Protein AF-A0A9W7FUM0-F1 (afdb_monomer)

Secondary structure (DSSP, 8-state):
--HHHHHHHHHHHHHHHHHHHHHHHH-TTSHHHHHHHHHHHHHHHHTT-HHHHHHHHHHHHHHHHHHH-TTSHHHHHHHHHHHHHHHHTT-HHHHHHHHHHHHHHHHHHH-TTSHHHHHHHHHHHHHHHHT-

Radius of gyration: 15.18 Å; Cα contacts (8 Å, |Δi|>4): 162; chains: 1; bounding box: 37×24×41 Å

Mean predicted aligned error: 3.9 Å

Foldseek 3Di:
DCVLVVVLVVVLVVLVVVLVVCCVPPNLLDPVNLVSLQVNLVSCVVVVNLVSNLVSLVSSLVSCCVPPNCLDLVNLVSLQSNLVSCVSVVVLVSSLVSLVSSLVSCCVPPNCPDPSNVVSVVSNVVSVVVVD

InterPro domains:
  IPR011990 Tetratricopeptide-like helical domain superfamily [G3DSA:1.25.40.10] (1-132)
  IPR011990 Tetratricopeptide-like helical domain superfamily [SSF48452] (4-105)
  IPR019734 Tetratricopeptide repeat [PS50005] (34-67)
  IPR019734 Tetratricopeptide repeat [PS50005] (76-109)
  IPR019734 Tetratricopeptide repeat [SM00028] (34-67)
  IPR019734 Tetratricopeptide repeat [SM00028] (76-109)

pLDDT: mean 93.17, std 8.39, range [40.34, 98.5]

Structure (mmCIF, N/CA/C/O backbone):
data_AF-A0A9W7FUM0-F1
#
_entry.id   AF-A0A9W7FUM0-F1
#
loop_
_atom_site.group_PDB
_atom_site.id
_atom_site.type_symbol
_atom_site.label_atom_id
_atom_site.label_alt_id
_atom_site.label_comp_id
_atom_site.label_asym_id
_atom_site.label_entity_id
_atom_site.label_seq_id
_atom_site.pdbx_PDB_ins_code
_atom_site.Cartn_x
_atom_site.Cartn_y
_atom_site.Cartn_z
_atom_site.occupancy
_atom_site.B_iso_or_equiv
_atom_site.auth_seq_id
_atom_site.auth_comp_id
_atom_site.auth_asym_id
_atom_site.auth_atom_id
_atom_site.pdbx_PDB_model_num
ATOM 1 N N . MET A 1 1 ? 18.315 -10.127 18.478 1.00 40.34 1 MET A N 1
ATOM 2 C CA . MET A 1 1 ? 17.345 -9.508 17.543 1.00 40.34 1 MET A CA 1
ATOM 3 C C . MET A 1 1 ? 18.078 -8.772 16.412 1.00 40.34 1 MET A C 1
ATOM 5 O O . MET A 1 1 ? 18.011 -7.554 16.337 1.00 40.34 1 MET A O 1
ATOM 9 N N . LEU A 1 2 ? 18.809 -9.497 15.553 1.00 53.03 2 LEU A N 1
ATOM 10 C CA . LEU A 1 2 ? 19.539 -8.929 14.400 1.00 53.03 2 LEU A CA 1
ATOM 11 C C . LEU A 1 2 ? 19.100 -9.526 13.051 1.00 53.03 2 LEU A C 1
ATOM 13 O O . LEU A 1 2 ? 19.376 -8.922 12.022 1.00 53.03 2 LEU A O 1
ATOM 17 N N . SER A 1 3 ? 18.387 -10.660 13.050 1.00 63.97 3 SER A N 1
ATOM 18 C CA . SER A 1 3 ? 17.999 -11.377 11.827 1.00 63.97 3 SER A CA 1
ATOM 19 C C . SER A 1 3 ? 17.112 -10.537 10.907 1.00 63.97 3 SER A C 1
ATOM 21 O O . SER A 1 3 ? 17.436 -10.365 9.741 1.00 63.97 3 SER A O 1
ATOM 23 N N . GLY A 1 4 ? 16.072 -9.898 11.455 1.00 66.75 4 GLY A N 1
ATOM 24 C CA . GLY A 1 4 ? 15.121 -9.141 10.637 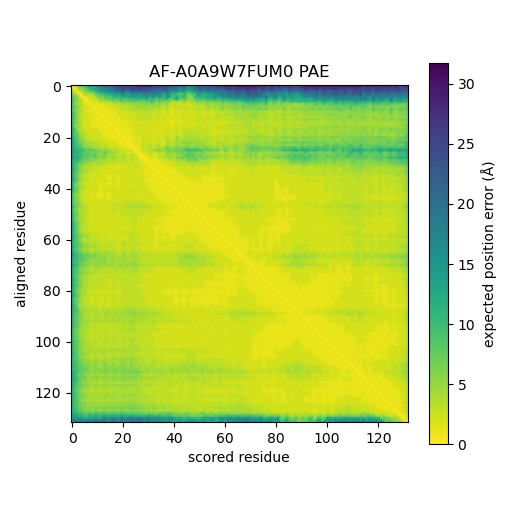1.00 66.75 4 GLY A CA 1
ATOM 25 C C . GLY A 1 4 ? 15.722 -7.925 9.925 1.00 66.75 4 GLY A C 1
ATOM 26 O O . GLY A 1 4 ? 15.329 -7.636 8.806 1.00 66.75 4 GLY A O 1
ATOM 27 N N . LYS A 1 5 ? 16.692 -7.218 10.529 1.00 70.12 5 LYS A N 1
ATOM 28 C CA . LYS A 1 5 ? 17.351 -6.092 9.842 1.00 70.12 5 LYS A CA 1
ATOM 29 C C . LYS A 1 5 ? 18.193 -6.594 8.668 1.00 70.12 5 LYS A C 1
ATOM 31 O O . LYS A 1 5 ? 17.988 -6.138 7.558 1.00 70.12 5 LYS A O 1
ATOM 36 N N . GLY A 1 6 ? 19.048 -7.598 8.881 1.00 79.25 6 GLY A N 1
ATOM 37 C CA . GLY A 1 6 ? 19.852 -8.174 7.793 1.00 79.25 6 GLY A CA 1
ATOM 38 C C . GLY A 1 6 ? 19.004 -8.641 6.603 1.00 79.25 6 GLY A C 1
ATOM 39 O O . GLY A 1 6 ? 19.311 -8.309 5.463 1.00 79.25 6 GLY A O 1
ATOM 40 N N . GLU A 1 7 ? 17.881 -9.309 6.876 1.00 84.81 7 GLU A N 1
ATOM 41 C CA . GLU A 1 7 ? 16.952 -9.794 5.847 1.00 84.81 7 GLU A CA 1
ATOM 42 C C . GLU A 1 7 ? 16.294 -8.660 5.038 1.00 84.81 7 GLU A C 1
ATOM 44 O O . GLU A 1 7 ? 16.141 -8.776 3.820 1.00 84.81 7 GLU A O 1
ATOM 49 N N . TYR A 1 8 ? 15.915 -7.544 5.677 1.00 88.62 8 TYR A N 1
ATOM 50 C CA . TYR A 1 8 ? 15.337 -6.401 4.959 1.00 88.62 8 TYR A CA 1
ATOM 51 C C . TYR A 1 8 ? 16.374 -5.657 4.119 1.00 88.62 8 TYR A C 1
ATOM 53 O O . TYR A 1 8 ? 16.058 -5.226 3.008 1.00 88.62 8 TYR A O 1
ATOM 61 N N . GLU A 1 9 ? 17.607 -5.537 4.605 1.00 89.50 9 GLU A N 1
ATOM 62 C CA . GLU A 1 9 ? 18.716 -4.967 3.844 1.00 89.50 9 GLU A CA 1
ATOM 63 C C . GLU A 1 9 ? 19.014 -5.783 2.573 1.00 89.50 9 GLU A C 1
ATOM 65 O O . GLU A 1 9 ? 19.097 -5.204 1.485 1.00 89.50 9 GLU A O 1
ATOM 70 N N . GLU A 1 10 ? 19.086 -7.112 2.679 1.00 89.31 10 GLU A N 1
ATOM 71 C CA . GLU A 1 10 ? 19.271 -8.010 1.529 1.00 89.31 10 GLU A CA 1
ATOM 72 C C . GLU A 1 10 ? 18.088 -7.942 0.551 1.00 89.31 10 GLU A C 1
ATOM 74 O O . GLU A 1 10 ? 18.275 -7.852 -0.670 1.00 89.31 10 GLU A O 1
ATOM 79 N N . ALA A 1 11 ? 16.855 -7.929 1.071 1.00 90.88 11 ALA A N 1
ATOM 80 C CA . ALA A 1 11 ? 15.652 -7.799 0.254 1.00 90.88 11 ALA A CA 1
ATOM 81 C C . ALA A 1 11 ? 15.624 -6.467 -0.509 1.00 90.88 11 ALA A C 1
ATOM 83 O O . ALA A 1 11 ? 15.296 -6.446 -1.699 1.00 90.88 11 ALA A O 1
ATOM 84 N N . LYS A 1 12 ? 15.999 -5.362 0.148 1.00 93.69 12 LYS A N 1
ATOM 85 C CA . LYS A 1 12 ? 16.107 -4.032 -0.465 1.00 93.69 12 LYS A CA 1
ATOM 86 C C . LYS A 1 12 ? 17.072 -4.068 -1.646 1.00 93.69 12 LYS A C 1
ATOM 88 O O . LYS A 1 12 ? 16.682 -3.692 -2.749 1.00 93.69 12 LYS A O 1
ATOM 93 N N . GLU A 1 13 ? 18.290 -4.571 -1.446 1.00 92.56 13 GLU A N 1
ATOM 94 C CA . GLU A 1 13 ? 19.293 -4.649 -2.516 1.00 92.56 13 GLU A CA 1
ATOM 95 C C . GLU A 1 13 ? 18.828 -5.512 -3.696 1.00 92.56 13 GLU A C 1
ATOM 97 O O . GLU A 1 13 ? 19.039 -5.153 -4.859 1.00 92.56 13 GLU A O 1
ATOM 102 N N . CYS A 1 14 ? 18.168 -6.640 -3.419 1.00 94.50 14 CYS A N 1
ATOM 103 C CA . CYS A 1 14 ? 17.603 -7.492 -4.462 1.00 94.50 14 CYS A CA 1
ATOM 104 C C . CYS A 1 14 ? 16.526 -6.757 -5.267 1.00 94.50 14 CYS A C 1
ATOM 106 O O . CYS A 1 14 ? 16.573 -6.749 -6.501 1.00 94.50 14 CYS A O 1
ATOM 108 N N . TYR A 1 15 ? 15.571 -6.111 -4.594 1.00 93.31 15 TYR A N 1
ATOM 109 C CA . TYR A 1 15 ? 14.491 -5.396 -5.271 1.00 93.31 15 TYR A CA 1
ATOM 110 C C . TYR A 1 15 ? 14.981 -4.168 -6.041 1.00 93.31 15 TYR A C 1
ATOM 112 O O . TYR A 1 15 ? 14.474 -3.927 -7.134 1.00 93.31 15 TYR A O 1
ATOM 120 N N . GLU A 1 16 ? 15.988 -3.442 -5.553 1.00 93.56 16 GLU A N 1
ATOM 121 C CA . GLU A 1 16 ? 16.604 -2.320 -6.278 1.00 93.56 16 GLU A CA 1
ATOM 122 C C . GLU A 1 16 ? 17.266 -2.783 -7.583 1.00 93.56 16 GLU A C 1
ATOM 124 O O . GLU A 1 16 ? 17.029 -2.195 -8.643 1.00 93.56 16 GLU A O 1
ATOM 129 N N . LYS A 1 17 ? 18.022 -3.890 -7.546 1.00 94.31 17 LYS A N 1
ATOM 130 C CA . LYS A 1 17 ? 18.629 -4.486 -8.751 1.00 94.31 17 LYS A CA 1
ATOM 131 C C . LYS A 1 17 ? 17.566 -4.945 -9.750 1.00 94.31 17 LYS A C 1
ATOM 133 O O . LYS A 1 17 ? 17.672 -4.659 -10.946 1.00 94.31 17 LYS A O 1
ATOM 138 N N . VAL A 1 18 ? 16.525 -5.631 -9.271 1.00 93.38 18 VAL A N 1
ATOM 139 C CA . VAL A 1 18 ? 15.410 -6.090 -10.115 1.00 93.38 18 VAL A CA 1
ATOM 140 C C . VAL A 1 18 ? 14.659 -4.904 -10.719 1.00 93.38 18 VAL A C 1
ATOM 142 O O . VAL A 1 18 ? 14.327 -4.943 -11.905 1.00 93.38 18 VAL A O 1
ATOM 145 N N . LEU A 1 19 ? 14.419 -3.844 -9.944 1.00 93.00 19 LEU A N 1
ATOM 146 C CA . LEU A 1 19 ? 13.731 -2.645 -10.409 1.00 93.00 19 LEU A CA 1
ATOM 147 C C . LEU A 1 19 ? 14.513 -1.968 -11.534 1.00 93.00 19 LEU A C 1
ATOM 149 O O . LEU A 1 19 ? 13.946 -1.718 -12.595 1.00 93.00 19 LEU A O 1
ATOM 153 N N . ALA A 1 20 ? 15.816 -1.751 -11.342 1.00 92.00 20 ALA A N 1
ATOM 154 C CA . ALA A 1 20 ? 16.681 -1.149 -12.354 1.00 92.00 20 ALA A CA 1
ATOM 155 C C . ALA A 1 20 ? 16.682 -1.959 -13.665 1.00 92.00 20 ALA A C 1
ATOM 157 O O . ALA A 1 20 ? 16.550 -1.395 -14.754 1.00 92.00 20 ALA A O 1
ATOM 158 N N . GLY A 1 21 ? 16.759 -3.292 -13.569 1.00 92.25 21 GLY A N 1
ATOM 159 C CA . GLY A 1 21 ? 16.676 -4.180 -14.730 1.00 92.25 21 GLY A CA 1
ATOM 160 C C . GLY A 1 21 ? 15.321 -4.109 -15.443 1.00 92.25 21 GLY A C 1
ATOM 161 O O . GLY A 1 21 ? 15.270 -3.947 -16.664 1.00 92.25 21 GLY A O 1
ATOM 162 N N . LYS A 1 22 ? 14.215 -4.184 -14.693 1.00 91.50 22 LYS A N 1
ATOM 163 C CA . LYS A 1 22 ? 12.852 -4.126 -15.248 1.00 91.50 22 LYS A CA 1
ATOM 164 C C . LYS A 1 22 ? 12.546 -2.771 -15.887 1.00 91.50 22 LYS A C 1
ATOM 166 O O . LYS A 1 22 ? 12.022 -2.754 -16.998 1.00 91.50 22 LYS A O 1
ATOM 171 N N . MET A 1 23 ? 12.938 -1.663 -15.254 1.00 89.50 23 MET A N 1
ATOM 172 C CA . MET A 1 23 ? 12.787 -0.318 -15.821 1.00 89.50 23 MET A CA 1
ATOM 173 C C . MET A 1 23 ? 13.514 -0.192 -17.164 1.00 89.50 23 MET A C 1
ATOM 175 O O . MET A 1 23 ? 12.935 0.318 -18.118 1.00 89.50 23 MET A O 1
ATOM 179 N N . LYS A 1 24 ? 14.742 -0.719 -17.272 1.00 89.19 24 LYS A N 1
ATOM 180 C CA . LYS A 1 24 ? 15.526 -0.664 -18.514 1.00 89.19 24 LYS A CA 1
ATO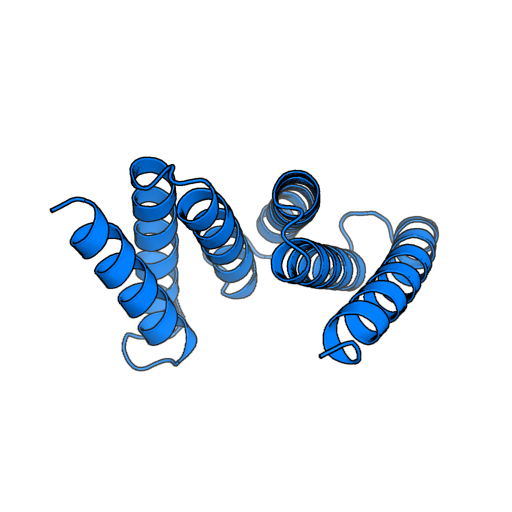M 181 C C . LYS A 1 24 ? 14.925 -1.499 -19.649 1.00 89.19 24 LYS A C 1
ATOM 183 O O . LYS A 1 24 ? 14.992 -1.087 -20.801 1.00 89.19 24 LYS A O 1
ATOM 188 N N . VAL A 1 25 ? 14.390 -2.682 -19.343 1.00 90.06 25 VAL A N 1
ATOM 189 C CA . VAL A 1 25 ? 13.916 -3.634 -20.367 1.00 90.06 25 VAL A CA 1
ATOM 190 C C . VAL A 1 25 ? 12.456 -3.400 -20.750 1.00 90.06 25 VAL A C 1
ATOM 192 O O . VAL A 1 25 ? 12.092 -3.589 -21.906 1.00 90.06 25 VAL A O 1
ATOM 195 N N . ARG A 1 26 ? 11.605 -3.043 -19.784 1.00 87.19 26 ARG A N 1
ATOM 196 C CA . ARG A 1 26 ? 10.142 -3.036 -19.942 1.00 87.19 26 ARG A CA 1
ATOM 197 C C . ARG A 1 26 ? 9.492 -1.676 -19.688 1.00 87.19 26 ARG A C 1
ATOM 199 O O . ARG A 1 26 ? 8.316 -1.517 -19.997 1.00 87.19 26 ARG A O 1
ATOM 206 N N . GLY A 1 27 ? 10.234 -0.716 -19.141 1.00 86.94 27 GLY A N 1
ATOM 207 C CA . GLY A 1 27 ? 9.715 0.591 -18.748 1.00 86.94 27 GLY A CA 1
ATOM 208 C C . GLY A 1 27 ? 9.107 0.616 -17.342 1.00 86.94 27 GLY A C 1
ATOM 209 O O . GLY A 1 27 ? 8.895 -0.416 -16.696 1.00 86.94 27 GLY A O 1
ATOM 210 N N . GLU A 1 28 ? 8.852 1.832 -16.863 1.00 82.12 28 GLU A N 1
ATOM 211 C CA . GLU A 1 28 ? 8.319 2.129 -15.522 1.00 82.12 28 GLU A CA 1
ATOM 212 C C . GLU A 1 28 ? 6.890 1.611 -15.318 1.00 82.12 28 GLU A C 1
ATOM 214 O O . GLU A 1 28 ? 6.531 1.096 -14.264 1.00 82.12 28 GLU A O 1
ATOM 219 N N . ASP A 1 29 ? 6.128 1.667 -16.397 1.00 84.44 29 ASP A N 1
ATOM 220 C CA . ASP A 1 29 ? 4.698 1.413 -16.482 1.00 84.44 29 ASP A CA 1
ATOM 221 C C . ASP A 1 29 ? 4.341 -0.085 -16.565 1.00 84.44 29 ASP A C 1
ATOM 223 O O . ASP A 1 29 ? 3.201 -0.496 -16.361 1.00 84.44 29 ASP A O 1
ATOM 227 N N . HIS A 1 30 ? 5.315 -0.952 -16.839 1.00 90.25 30 HIS A N 1
ATOM 228 C CA . HIS A 1 30 ? 5.054 -2.377 -16.994 1.00 90.25 30 HIS A CA 1
ATOM 229 C C . HIS A 1 30 ? 4.617 -3.022 -15.663 1.00 90.25 30 HIS A C 1
ATOM 231 O O . HIS A 1 30 ? 5.286 -2.866 -14.645 1.00 90.25 30 HIS A O 1
ATOM 237 N N . ARG A 1 31 ? 3.565 -3.859 -15.683 1.00 88.00 31 ARG A N 1
ATOM 238 C CA . ARG A 1 31 ? 2.989 -4.562 -14.508 1.00 88.00 31 ARG A CA 1
ATOM 239 C C . ARG A 1 31 ? 4.028 -5.107 -13.521 1.00 88.00 31 ARG A C 1
ATOM 241 O O . ARG A 1 31 ? 3.969 -4.847 -12.325 1.00 88.00 31 ARG A O 1
ATOM 248 N N . GLU A 1 32 ? 5.008 -5.843 -14.036 1.00 89.56 32 GLU A N 1
ATOM 249 C CA . GLU A 1 32 ? 6.103 -6.400 -13.233 1.00 89.56 32 GLU A CA 1
ATOM 250 C C . GLU A 1 32 ? 6.996 -5.353 -12.558 1.00 89.56 32 GLU A C 1
ATOM 252 O O . GLU A 1 32 ? 7.515 -5.615 -11.473 1.00 89.56 32 GLU A O 1
ATOM 257 N N . THR A 1 33 ? 7.207 -4.196 -13.185 1.00 92.94 33 THR A N 1
ATOM 258 C CA . THR A 1 33 ? 7.935 -3.063 -12.601 1.00 92.94 33 THR A CA 1
ATOM 259 C C . THR A 1 33 ? 7.126 -2.470 -11.448 1.00 92.94 33 THR A C 1
ATOM 261 O O . THR A 1 33 ? 7.666 -2.270 -10.361 1.00 92.94 33 THR A O 1
ATOM 264 N N . LEU A 1 34 ? 5.812 -2.310 -11.632 1.00 93.62 34 LEU A N 1
ATOM 265 C CA . LEU A 1 34 ? 4.893 -1.797 -10.609 1.00 93.62 34 LEU A CA 1
ATOM 266 C C . LEU A 1 34 ? 4.794 -2.715 -9.381 1.00 93.62 34 LEU A C 1
ATOM 268 O O . LEU A 1 34 ? 4.759 -2.233 -8.248 1.00 93.62 34 LEU A O 1
ATOM 272 N N . TYR A 1 35 ? 4.792 -4.041 -9.566 1.00 92.50 35 TYR A N 1
ATOM 273 C CA . TYR A 1 35 ? 4.876 -4.977 -8.434 1.00 92.50 35 TYR A CA 1
ATOM 274 C C . TYR A 1 35 ? 6.203 -4.853 -7.684 1.00 92.50 35 TYR A C 1
ATOM 276 O O . TYR A 1 35 ? 6.211 -4.856 -6.453 1.00 92.50 35 TYR A O 1
ATOM 284 N N . THR A 1 36 ? 7.316 -4.697 -8.403 1.00 94.25 36 THR A N 1
ATOM 285 C CA . THR A 1 36 ? 8.624 -4.499 -7.773 1.00 94.25 36 THR A CA 1
ATOM 286 C C . THR A 1 36 ? 8.683 -3.188 -6.985 1.00 94.25 36 THR A C 1
ATOM 288 O O . THR A 1 36 ? 9.166 -3.212 -5.855 1.00 94.25 36 THR A O 1
ATOM 291 N N . LEU A 1 37 ? 8.127 -2.087 -7.505 1.00 95.69 37 LEU A N 1
ATOM 292 C CA . LEU A 1 37 ? 7.995 -0.820 -6.769 1.00 95.69 37 LEU A CA 1
ATOM 293 C C . LEU A 1 37 ? 7.212 -1.005 -5.465 1.00 95.69 37 LEU A C 1
ATOM 295 O O . LEU A 1 37 ? 7.670 -0.601 -4.400 1.00 95.69 37 LEU A O 1
ATOM 299 N N . ASN A 1 38 ? 6.063 -1.681 -5.519 1.00 95.06 38 ASN A N 1
ATOM 300 C CA . ASN A 1 38 ? 5.258 -1.942 -4.327 1.00 95.06 38 ASN A CA 1
ATOM 301 C C . ASN A 1 38 ? 6.017 -2.765 -3.274 1.00 95.06 38 ASN A C 1
ATOM 303 O O . ASN A 1 38 ? 5.957 -2.458 -2.086 1.00 95.06 38 ASN A O 1
ATOM 307 N N . ASN A 1 39 ? 6.747 -3.798 -3.693 1.00 95.50 39 ASN A N 1
ATOM 308 C CA . ASN A 1 39 ? 7.502 -4.628 -2.755 1.00 95.50 39 ASN A CA 1
ATOM 309 C C . ASN A 1 39 ? 8.684 -3.868 -2.148 1.00 95.50 39 ASN A C 1
ATOM 311 O O . ASN A 1 39 ? 8.897 -3.954 -0.941 1.00 95.50 39 ASN A O 1
ATOM 315 N N . LEU A 1 40 ? 9.400 -3.075 -2.950 1.00 96.50 40 LEU A N 1
ATOM 316 C CA . LEU A 1 40 ? 10.480 -2.221 -2.458 1.00 96.50 40 LEU A CA 1
ATOM 317 C C . LEU A 1 40 ? 9.956 -1.178 -1.459 1.00 96.50 40 LEU A C 1
ATOM 319 O O . LEU A 1 40 ? 10.557 -0.984 -0.403 1.00 96.50 40 LEU A O 1
ATOM 323 N N . GLY A 1 41 ? 8.795 -0.575 -1.735 1.00 97.19 41 GLY A N 1
ATOM 324 C CA . GLY A 1 41 ? 8.109 0.309 -0.790 1.00 97.19 41 GLY A CA 1
ATOM 325 C C . GLY A 1 41 ? 7.762 -0.392 0.527 1.00 97.19 41 GLY A C 1
ATOM 326 O O . GLY A 1 41 ? 8.004 0.153 1.603 1.00 97.19 41 GLY A O 1
ATOM 327 N N . GLY A 1 42 ? 7.280 -1.637 0.457 1.00 96.25 42 GLY A N 1
ATOM 328 C CA . GLY A 1 42 ? 7.010 -2.472 1.629 1.00 96.25 42 GLY A CA 1
ATOM 329 C C . GLY A 1 42 ? 8.260 -2.770 2.462 1.00 96.25 42 GLY A C 1
ATOM 330 O O . GLY A 1 42 ? 8.209 -2.675 3.688 1.00 96.25 42 GLY A O 1
ATOM 331 N N . VAL A 1 43 ? 9.391 -3.068 1.817 1.00 96.31 43 VAL A N 1
ATOM 332 C CA . VAL A 1 43 ? 10.678 -3.263 2.505 1.00 96.31 43 VAL A CA 1
ATOM 333 C C . VAL A 1 43 ? 11.097 -1.981 3.224 1.00 96.31 43 VAL A C 1
ATOM 335 O O . VAL A 1 43 ? 11.341 -2.011 4.430 1.00 96.31 43 VAL A O 1
ATOM 338 N N . TYR A 1 44 ? 11.077 -0.837 2.535 1.00 97.00 44 TYR A N 1
ATOM 339 C CA . TYR A 1 44 ? 11.393 0.453 3.150 1.00 97.00 44 TYR A CA 1
ATOM 340 C C . TYR A 1 44 ? 10.478 0.786 4.335 1.00 97.00 44 TYR A C 1
ATOM 342 O O . TYR A 1 44 ? 10.960 1.234 5.377 1.00 97.00 44 TYR A O 1
ATOM 350 N N . PHE A 1 45 ? 9.183 0.484 4.230 1.00 96.31 45 PHE A N 1
ATOM 351 C CA . PHE A 1 45 ? 8.231 0.656 5.325 1.00 96.31 45 PHE A CA 1
ATOM 352 C C . PHE A 1 45 ? 8.588 -0.200 6.549 1.00 96.31 45 PHE A C 1
ATOM 354 O O . PHE A 1 45 ? 8.570 0.298 7.675 1.00 96.31 45 PHE A O 1
ATOM 361 N N . LYS A 1 46 ? 8.952 -1.476 6.355 1.00 94.44 46 LYS A N 1
ATOM 362 C CA . LYS A 1 46 ? 9.360 -2.373 7.455 1.00 94.44 46 LYS A CA 1
ATOM 363 C C . LYS A 1 46 ? 10.675 -1.949 8.108 1.00 94.44 46 LYS A C 1
ATOM 365 O O . LYS A 1 46 ? 10.846 -2.165 9.305 1.00 94.44 46 LYS A O 1
ATOM 370 N N . MET A 1 47 ? 11.552 -1.289 7.358 1.00 93.94 47 MET A N 1
ATOM 371 C CA . MET A 1 47 ? 12.778 -0.672 7.872 1.00 93.94 47 MET A CA 1
ATOM 372 C C . MET A 1 47 ? 12.535 0.669 8.590 1.00 93.94 47 MET A C 1
ATOM 374 O O . MET A 1 47 ? 13.464 1.224 9.171 1.00 93.94 47 MET A O 1
ATOM 378 N N . GLY A 1 48 ? 11.310 1.206 8.554 1.00 93.88 48 GLY A N 1
ATOM 379 C CA . GLY A 1 48 ? 10.971 2.517 9.119 1.00 93.88 48 GLY A CA 1
ATOM 380 C C . GLY A 1 48 ? 11.362 3.706 8.235 1.00 93.88 48 GLY A C 1
ATOM 381 O O . GLY A 1 48 ? 11.260 4.849 8.674 1.00 93.88 48 GLY A O 1
ATOM 382 N N . ASN A 1 49 ? 11.788 3.470 6.990 1.00 95.94 49 ASN A N 1
ATOM 383 C CA . ASN A 1 49 ? 12.068 4.529 6.024 1.00 95.94 49 ASN A CA 1
ATOM 384 C C . ASN A 1 49 ? 10.791 4.891 5.250 1.00 95.94 49 ASN A C 1
ATOM 386 O O . ASN A 1 49 ? 10.548 4.434 4.131 1.00 95.94 49 ASN A O 1
ATOM 390 N N . TYR A 1 50 ? 9.953 5.705 5.884 1.00 96.25 50 TYR A N 1
ATOM 391 C CA . TYR A 1 50 ? 8.643 6.087 5.359 1.00 96.25 50 TYR A CA 1
ATOM 392 C C . TYR A 1 50 ? 8.712 6.998 4.128 1.00 96.25 50 TYR A C 1
ATOM 394 O O . TYR A 1 50 ? 7.844 6.908 3.265 1.00 96.25 50 TYR A O 1
ATOM 402 N N . GLU A 1 51 ? 9.757 7.818 3.999 1.00 96.75 51 GLU A N 1
ATOM 403 C CA . GLU A 1 51 ? 9.959 8.692 2.838 1.00 96.75 51 GLU A CA 1
ATOM 404 C C . GLU A 1 51 ? 10.177 7.872 1.560 1.00 96.75 51 GLU A C 1
ATOM 406 O O . GLU A 1 51 ? 9.438 8.020 0.584 1.00 96.75 51 GLU A O 1
ATOM 411 N N . LYS A 1 52 ? 11.117 6.919 1.592 1.00 96.62 52 LYS A N 1
ATOM 412 C CA . LYS A 1 52 ? 11.357 6.032 0.447 1.00 96.62 52 LYS A CA 1
ATOM 413 C C . LYS A 1 52 ? 10.195 5.077 0.193 1.00 96.62 52 LYS A C 1
ATOM 415 O O . LYS A 1 52 ? 9.912 4.757 -0.962 1.00 96.62 52 LYS A O 1
ATOM 420 N N . ALA A 1 53 ? 9.507 4.626 1.243 1.00 97.75 53 ALA A N 1
ATOM 421 C CA . ALA A 1 53 ? 8.291 3.834 1.083 1.00 97.75 53 ALA A CA 1
ATOM 422 C C . ALA A 1 53 ? 7.221 4.620 0.309 1.00 97.75 53 ALA A C 1
ATOM 424 O O . ALA A 1 53 ? 6.679 4.118 -0.676 1.00 97.75 53 ALA A O 1
ATOM 425 N N . MET A 1 54 ? 6.982 5.874 0.707 1.00 97.94 54 MET A N 1
ATOM 426 C CA . MET A 1 54 ? 6.034 6.782 0.064 1.00 97.94 54 MET A CA 1
ATOM 427 C C . MET A 1 54 ? 6.362 7.003 -1.414 1.00 97.94 54 MET A C 1
ATOM 429 O O . MET A 1 54 ? 5.471 6.899 -2.257 1.00 97.94 54 MET A O 1
ATOM 433 N N . GLU A 1 55 ? 7.626 7.279 -1.743 1.00 97.00 55 GLU A N 1
ATOM 434 C CA . GLU A 1 55 ? 8.067 7.474 -3.129 1.00 97.00 55 GLU A CA 1
ATOM 435 C C . GLU A 1 55 ? 7.736 6.251 -4.000 1.00 97.00 55 GLU A C 1
ATOM 437 O O . GLU A 1 55 ? 7.094 6.371 -5.047 1.00 97.00 55 GLU A O 1
ATOM 442 N N . ASN A 1 56 ? 8.112 5.058 -3.535 1.00 97.12 56 ASN A N 1
ATOM 443 C CA . ASN A 1 56 ? 7.894 3.815 -4.270 1.00 97.12 56 ASN A CA 1
ATOM 444 C C . ASN A 1 56 ? 6.403 3.486 -4.423 1.00 97.12 56 ASN A C 1
ATOM 446 O O . ASN A 1 56 ? 5.967 3.104 -5.513 1.00 97.12 56 ASN A O 1
ATOM 450 N N . PHE A 1 57 ? 5.601 3.664 -3.368 1.00 97.88 57 PHE A N 1
ATOM 451 C CA . PHE A 1 57 ? 4.160 3.428 -3.445 1.00 97.88 57 PHE A CA 1
ATOM 452 C C . PHE A 1 57 ? 3.452 4.420 -4.370 1.00 97.88 57 PHE A C 1
ATOM 454 O O . PHE A 1 57 ? 2.584 3.996 -5.131 1.00 97.88 57 PHE A O 1
ATOM 461 N N . LYS A 1 58 ? 3.836 5.705 -4.374 1.00 96.94 58 LYS A N 1
ATOM 462 C CA . LYS A 1 58 ? 3.261 6.712 -5.285 1.00 96.94 58 LYS A CA 1
ATOM 463 C C . LYS A 1 58 ? 3.591 6.428 -6.746 1.00 96.94 58 LYS A C 1
ATOM 465 O O . LYS A 1 58 ? 2.694 6.476 -7.583 1.00 96.94 58 LYS A O 1
ATOM 470 N N . ARG A 1 59 ? 4.840 6.066 -7.051 1.00 95.06 59 ARG A N 1
ATOM 471 C CA . ARG A 1 59 ? 5.234 5.652 -8.410 1.00 95.06 59 ARG A CA 1
ATOM 472 C C . ARG A 1 59 ? 4.461 4.411 -8.858 1.00 95.06 59 ARG A C 1
ATOM 474 O O . ARG A 1 59 ? 3.918 4.372 -9.958 1.00 95.06 59 ARG A O 1
ATOM 481 N N . GLY A 1 60 ? 4.338 3.419 -7.973 1.00 94.88 60 GLY A N 1
ATOM 482 C CA . GLY A 1 60 ? 3.531 2.226 -8.227 1.00 94.88 60 GLY A CA 1
ATOM 483 C C . GLY A 1 60 ? 2.042 2.534 -8.425 1.00 94.88 60 GLY A C 1
ATOM 484 O O . GLY A 1 60 ? 1.409 1.919 -9.279 1.00 94.88 60 GLY A O 1
ATOM 485 N N . LEU A 1 61 ? 1.479 3.478 -7.662 1.00 96.00 61 LEU A N 1
ATOM 486 C CA . LEU A 1 61 ? 0.091 3.927 -7.793 1.00 96.00 61 LEU A CA 1
ATOM 487 C C . LEU A 1 61 ? -0.167 4.541 -9.171 1.00 96.00 61 LEU A C 1
ATOM 489 O O . LEU A 1 61 ? -1.072 4.077 -9.854 1.00 96.00 61 LEU A O 1
ATOM 493 N N . GLN A 1 62 ? 0.662 5.496 -9.601 1.00 95.06 62 GLN A N 1
ATOM 494 C CA . GLN A 1 62 ? 0.503 6.175 -10.894 1.00 95.06 62 GLN A CA 1
ATOM 495 C C . GLN A 1 62 ? 0.456 5.185 -12.065 1.00 95.06 62 GLN A C 1
ATOM 497 O O . GLN A 1 62 ? -0.433 5.254 -12.914 1.00 95.06 62 GLN A O 1
ATOM 502 N N . GLY A 1 63 ? 1.372 4.213 -12.088 1.00 94.19 63 GLY A N 1
ATOM 503 C CA . GLY A 1 63 ? 1.344 3.178 -13.118 1.00 94.19 63 GLY A CA 1
ATOM 504 C C . GLY A 1 63 ? 0.127 2.256 -12.995 1.00 94.19 63 GLY A C 1
ATOM 505 O O . GLY A 1 63 ? -0.492 1.910 -13.995 1.00 94.19 63 GLY A O 1
ATOM 506 N N . ARG A 1 64 ? -0.281 1.867 -11.781 1.00 94.94 64 ARG A N 1
ATOM 507 C CA . ARG A 1 64 ? -1.454 0.991 -11.597 1.00 94.94 64 ARG A CA 1
ATOM 508 C C . ARG A 1 64 ? -2.761 1.674 -11.997 1.00 94.94 64 ARG A C 1
ATOM 510 O O . ARG A 1 64 ? -3.574 1.030 -12.652 1.00 94.94 64 ARG A O 1
ATOM 517 N N . GLU A 1 65 ? -2.927 2.960 -11.694 1.00 95.06 65 GLU A N 1
ATOM 518 C CA . GLU A 1 65 ? -4.066 3.763 -12.159 1.00 95.06 65 GLU A CA 1
ATOM 519 C C . GLU A 1 65 ? -4.116 3.800 -13.691 1.00 95.06 65 GLU A C 1
ATOM 521 O O . GLU A 1 65 ? -5.172 3.569 -14.276 1.00 95.06 65 GLU A O 1
ATOM 526 N N . LYS A 1 66 ? -2.966 3.973 -14.357 1.00 91.88 66 LYS A N 1
ATOM 527 C CA . LYS A 1 66 ? -2.883 3.987 -15.824 1.00 91.88 66 LYS A CA 1
ATOM 528 C C . LYS A 1 66 ? -3.2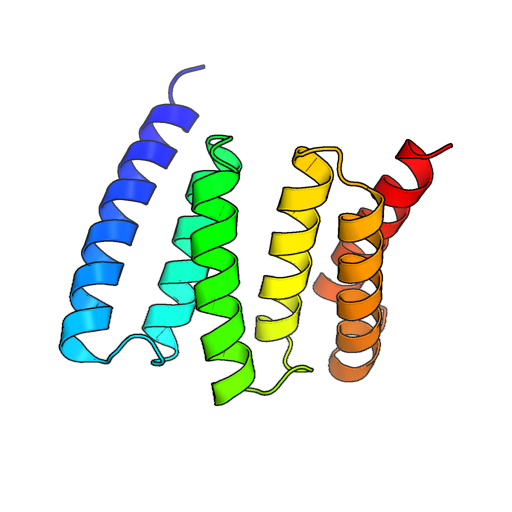11 2.637 -16.477 1.00 91.88 66 LYS A C 1
ATOM 530 O O . LYS A 1 66 ? -3.838 2.618 -17.533 1.00 91.88 66 LYS A O 1
ATOM 535 N N . PHE A 1 67 ? -2.767 1.520 -15.897 1.00 90.06 67 PHE A N 1
ATOM 536 C CA . PHE A 1 67 ? -2.927 0.188 -16.507 1.00 90.06 67 PHE A CA 1
ATOM 537 C C . PHE A 1 67 ? -4.216 -0.523 -16.124 1.00 90.06 67 PHE A C 1
ATOM 539 O O . PHE A 1 67 ? -4.785 -1.236 -16.949 1.00 90.06 67 PHE A O 1
ATOM 546 N N . PHE A 1 68 ? -4.641 -0.389 -14.871 1.00 90.94 68 PHE A N 1
ATOM 547 C CA . PHE A 1 68 ? -5.763 -1.145 -14.325 1.00 90.94 68 PHE A CA 1
ATOM 548 C C . PHE A 1 68 ? -6.979 -0.277 -14.004 1.00 90.94 68 PHE A C 1
ATOM 550 O O . PHE A 1 68 ? -8.071 -0.814 -13.829 1.00 90.94 68 PHE A O 1
ATOM 557 N N . GLY A 1 69 ? -6.802 1.042 -13.924 1.00 94.06 69 GLY A N 1
ATOM 558 C CA . GLY A 1 69 ? -7.812 1.964 -13.423 1.00 94.06 69 GLY A CA 1
ATOM 559 C C . GLY A 1 69 ? -7.777 2.115 -11.901 1.00 94.06 69 GLY A C 1
ATOM 560 O O . GLY A 1 69 ? -7.124 1.356 -11.175 1.00 94.06 69 GLY A O 1
ATOM 561 N N . GLU A 1 70 ? -8.497 3.124 -11.417 1.00 94.19 70 GLU A N 1
ATOM 562 C CA . GLU A 1 70 ? -8.494 3.529 -10.006 1.00 94.19 70 GLU A CA 1
ATOM 563 C C . GLU A 1 70 ? -9.103 2.479 -9.071 1.00 94.19 70 GLU A C 1
ATOM 565 O O . GLU A 1 70 ? -8.596 2.249 -7.975 1.00 94.19 70 GLU A O 1
ATOM 570 N N . SER A 1 71 ? -10.160 1.799 -9.516 1.00 93.94 71 SER A N 1
ATOM 571 C CA . SER A 1 71 ? -10.902 0.843 -8.687 1.00 93.94 71 SER A CA 1
ATOM 572 C C . SER A 1 71 ? -10.280 -0.552 -8.650 1.00 93.94 71 SER A C 1
ATOM 574 O O . SER A 1 71 ? -10.770 -1.411 -7.926 1.00 93.94 71 SER A O 1
ATOM 576 N N . HIS A 1 72 ? -9.224 -0.830 -9.419 1.00 95.88 72 HIS A N 1
ATOM 577 C CA . HIS A 1 72 ? -8.661 -2.178 -9.464 1.00 95.88 72 HIS A CA 1
ATOM 578 C C . HIS A 1 72 ? -8.034 -2.575 -8.111 1.00 95.88 72 HIS A C 1
ATOM 580 O O . HIS A 1 72 ? -7.300 -1.773 -7.526 1.00 95.88 72 HIS A O 1
ATOM 586 N N . PRO A 1 73 ? -8.205 -3.826 -7.631 1.00 95.75 73 PRO A N 1
ATOM 587 C CA . PRO A 1 73 ? -7.705 -4.267 -6.325 1.00 95.75 73 PRO A CA 1
ATOM 588 C C . PRO A 1 73 ? -6.226 -3.983 -6.038 1.00 95.75 73 PRO A C 1
ATOM 590 O O . PRO A 1 73 ? -5.860 -3.725 -4.894 1.00 95.75 73 PRO A O 1
ATOM 593 N N . ASP A 1 74 ? -5.358 -4.038 -7.050 1.00 93.69 74 ASP A N 1
ATOM 594 C CA . ASP A 1 74 ? -3.933 -3.720 -6.877 1.00 93.69 74 ASP A CA 1
ATOM 595 C C . ASP A 1 74 ? -3.662 -2.211 -6.779 1.00 93.69 74 ASP A C 1
ATOM 597 O O . ASP A 1 74 ? -2.722 -1.804 -6.092 1.00 93.69 74 ASP A O 1
ATOM 601 N N . THR A 1 75 ? -4.483 -1.379 -7.425 1.00 96.75 75 THR A N 1
ATOM 602 C CA . THR A 1 75 ? -4.448 0.082 -7.277 1.00 96.75 75 THR A CA 1
ATOM 603 C C . THR A 1 75 ? -4.883 0.464 -5.865 1.00 96.75 75 THR A C 1
ATOM 605 O O . THR A 1 75 ? -4.158 1.165 -5.161 1.00 96.75 75 THR A O 1
ATOM 608 N N . LEU A 1 76 ? -5.985 -0.122 -5.389 1.00 97.81 76 LEU A N 1
ATOM 609 C CA . LEU A 1 76 ? -6.469 0.038 -4.015 1.00 97.81 76 LEU A CA 1
ATOM 610 C C . LEU A 1 76 ? -5.438 -0.439 -2.976 1.00 97.81 76 LEU A C 1
ATOM 612 O O . LEU A 1 76 ? -5.293 0.166 -1.917 1.00 97.81 76 LEU A O 1
ATOM 616 N N . THR A 1 77 ? -4.646 -1.474 -3.289 1.00 96.06 77 THR A N 1
ATOM 617 C CA . THR A 1 77 ? -3.533 -1.907 -2.422 1.00 96.06 77 THR A CA 1
ATOM 618 C C . THR A 1 77 ? -2.453 -0.837 -2.308 1.00 96.06 77 THR A C 1
ATOM 620 O O . THR A 1 77 ? -1.945 -0.612 -1.210 1.00 96.06 77 THR A O 1
ATOM 623 N N . SER A 1 78 ? -2.112 -0.145 -3.400 1.00 96.75 78 SER A N 1
ATOM 624 C CA . SER A 1 78 ? -1.193 0.999 -3.324 1.00 96.75 78 SER A CA 1
ATOM 625 C C . SER A 1 78 ? -1.752 2.113 -2.440 1.00 96.75 78 SER A C 1
ATOM 627 O O . SER A 1 78 ? -1.018 2.638 -1.608 1.00 96.75 78 SER A O 1
ATOM 629 N N . ILE A 1 79 ? -3.038 2.447 -2.589 1.00 98.12 79 ILE A N 1
ATOM 630 C CA . ILE A 1 79 ? -3.709 3.486 -1.790 1.00 98.12 79 ILE A CA 1
ATOM 631 C C . ILE A 1 79 ? -3.654 3.130 -0.300 1.00 98.12 79 ILE A C 1
ATOM 633 O O . ILE A 1 79 ? -3.184 3.932 0.505 1.00 98.12 79 ILE A O 1
ATOM 637 N N . MET A 1 80 ? -4.026 1.898 0.061 1.00 97.88 80 MET A N 1
ATOM 638 C CA . MET A 1 80 ? -3.964 1.413 1.443 1.00 97.88 80 MET A CA 1
ATOM 639 C C . MET A 1 80 ? -2.531 1.441 2.003 1.00 97.88 80 MET A C 1
ATOM 641 O O . MET A 1 80 ? -2.320 1.828 3.150 1.00 97.88 80 MET A O 1
ATOM 645 N N . ASN A 1 81 ? -1.522 1.086 1.201 1.00 98.06 81 ASN A N 1
ATOM 646 C CA . ASN A 1 81 ? -0.118 1.163 1.616 1.00 98.06 81 ASN A CA 1
ATOM 647 C C . ASN A 1 81 ? 0.354 2.604 1.857 1.00 98.06 81 ASN A C 1
ATOM 649 O O . ASN A 1 81 ? 1.120 2.842 2.788 1.00 98.06 81 ASN A O 1
ATOM 653 N N . ILE A 1 82 ? -0.116 3.570 1.067 1.00 98.44 82 ILE A N 1
ATOM 654 C CA . ILE A 1 82 ? 0.142 4.997 1.306 1.00 98.44 82 ILE A CA 1
ATOM 655 C C . ILE A 1 82 ? -0.557 5.452 2.595 1.00 98.44 82 ILE A C 1
ATOM 657 O O . ILE A 1 82 ? 0.064 6.150 3.398 1.00 98.44 82 ILE A O 1
ATOM 661 N N . GLY A 1 83 ? -1.792 5.001 2.841 1.00 98.19 83 GLY A N 1
ATOM 662 C CA . GLY A 1 83 ? -2.501 5.221 4.107 1.00 98.19 83 GLY A CA 1
ATOM 663 C C . GLY A 1 83 ? -1.708 4.703 5.311 1.00 98.19 83 GLY A C 1
ATOM 664 O O . GLY A 1 83 ? -1.494 5.438 6.273 1.00 98.19 83 GLY A O 1
ATOM 665 N N . ASN A 1 84 ? -1.140 3.496 5.204 1.00 98.00 84 ASN A N 1
ATOM 666 C CA . ASN A 1 84 ? -0.253 2.926 6.224 1.00 98.00 84 ASN A CA 1
ATOM 667 C C . ASN A 1 84 ? 0.965 3.815 6.498 1.00 98.00 84 ASN A C 1
ATOM 669 O O . ASN A 1 84 ? 1.368 3.964 7.653 1.00 98.00 84 ASN A O 1
ATOM 6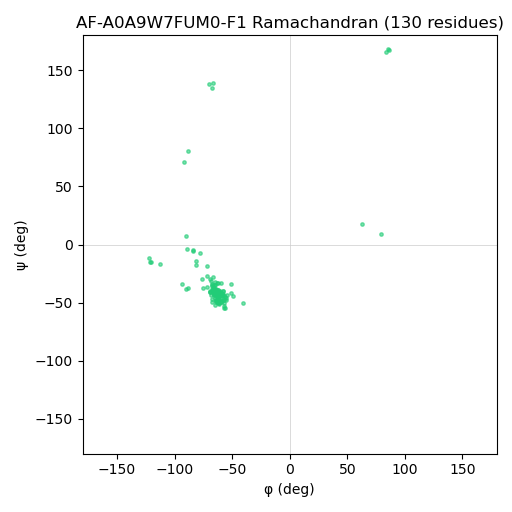73 N N . VAL A 1 85 ? 1.562 4.412 5.462 1.00 98.25 85 VAL A N 1
A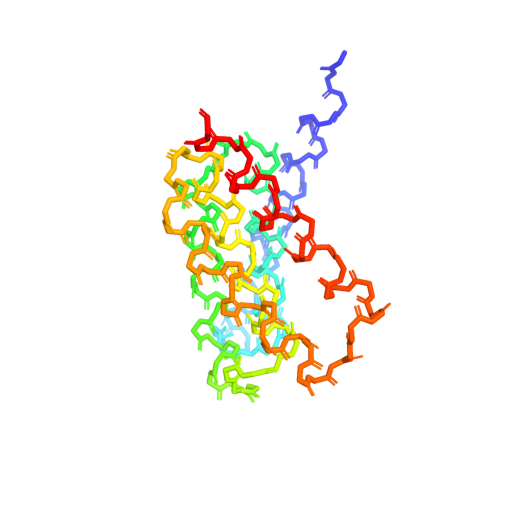TOM 674 C CA . VAL A 1 85 ? 2.680 5.347 5.643 1.00 98.25 85 VAL A CA 1
ATOM 675 C C . VAL A 1 85 ? 2.225 6.585 6.415 1.00 98.25 85 VAL A C 1
ATOM 677 O O . VAL A 1 85 ? 2.860 6.925 7.411 1.00 98.25 85 VAL A O 1
ATOM 680 N N . TYR A 1 86 ? 1.115 7.217 6.022 1.00 98.19 86 TYR A N 1
ATOM 681 C CA . TYR A 1 86 ? 0.589 8.390 6.731 1.00 98.19 86 TYR A CA 1
ATOM 682 C C . TYR A 1 86 ? 0.237 8.085 8.189 1.00 98.19 86 TYR A C 1
ATOM 684 O O . TYR A 1 86 ? 0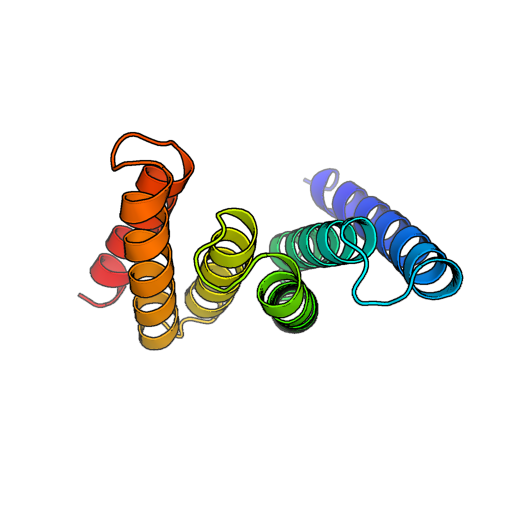.646 8.836 9.075 1.00 98.19 86 TYR A O 1
ATOM 692 N N . TYR A 1 87 ? -0.397 6.940 8.456 1.00 97.31 87 TYR A N 1
ATOM 693 C CA . TYR A 1 87 ? -0.708 6.491 9.813 1.00 97.31 87 TYR A CA 1
ATOM 694 C C . TYR A 1 87 ? 0.561 6.377 10.668 1.00 97.31 87 TYR A C 1
ATOM 696 O O . TYR A 1 87 ? 0.625 6.890 11.782 1.00 97.31 87 TYR A O 1
ATOM 704 N N . ARG A 1 88 ? 1.624 5.761 10.134 1.00 96.06 88 ARG A N 1
ATOM 705 C CA . ARG A 1 88 ? 2.909 5.625 10.846 1.00 96.06 88 ARG A CA 1
ATOM 706 C C . ARG A 1 88 ? 3.686 6.932 10.974 1.00 96.06 88 ARG A C 1
ATOM 708 O O . ARG A 1 88 ? 4.561 7.023 11.835 1.00 96.06 88 ARG A O 1
ATOM 715 N N . SER A 1 89 ? 3.363 7.923 10.152 1.00 94.94 89 SER A N 1
ATOM 716 C CA . SER A 1 89 ? 3.851 9.298 10.253 1.00 94.94 89 SER A CA 1
ATOM 717 C C . SER A 1 89 ? 2.961 10.199 11.126 1.00 94.94 89 SER A C 1
ATOM 719 O O . SER A 1 89 ? 3.237 11.392 11.206 1.00 94.94 89 SER A O 1
ATOM 721 N N . ASN A 1 90 ? 1.952 9.646 11.815 1.00 95.19 90 ASN A N 1
ATOM 722 C CA . ASN A 1 90 ? 0.972 10.357 12.653 1.00 95.19 90 ASN A CA 1
ATOM 723 C C . ASN A 1 90 ? 0.071 11.357 11.898 1.00 95.19 90 ASN A C 1
ATOM 725 O O . ASN A 1 90 ? -0.551 12.217 12.518 1.00 95.19 90 ASN A O 1
ATOM 729 N N . ASP A 1 91 ? -0.023 11.256 10.571 1.00 96.50 91 ASP A N 1
ATOM 730 C CA . ASP A 1 91 ? -0.965 12.038 9.760 1.00 96.50 91 ASP A CA 1
ATOM 731 C C . ASP A 1 91 ? -2.261 11.231 9.600 1.00 96.50 91 ASP A C 1
ATOM 733 O O . ASP A 1 91 ? -2.546 10.647 8.552 1.00 96.50 91 ASP A O 1
ATOM 737 N N . TYR A 1 92 ? -3.006 11.119 10.703 1.00 96.25 92 TYR A N 1
ATOM 738 C CA . TYR A 1 92 ? -4.191 10.262 10.786 1.00 96.25 92 TYR A CA 1
ATOM 739 C C . TYR A 1 92 ? -5.320 10.718 9.858 1.00 96.25 92 TYR A C 1
ATOM 741 O O . TYR A 1 92 ? -6.004 9.870 9.302 1.00 96.25 92 TYR A O 1
ATOM 749 N N . GLY A 1 93 ? -5.461 12.025 9.607 1.00 96.75 93 GLY A N 1
ATOM 750 C CA . GLY A 1 93 ? -6.473 12.538 8.677 1.00 96.75 93 GLY A CA 1
ATOM 751 C C . GLY A 1 93 ? -6.252 12.036 7.249 1.00 96.75 93 GLY A C 1
ATOM 752 O O . GLY A 1 93 ? -7.145 11.445 6.655 1.00 96.75 93 GLY A O 1
ATOM 753 N N . LYS A 1 94 ? -5.026 12.156 6.717 1.00 97.06 94 LYS A N 1
ATOM 754 C CA . LYS A 1 94 ? -4.736 11.619 5.374 1.00 97.06 94 LYS A CA 1
ATOM 755 C C . LYS A 1 94 ? -4.775 10.098 5.321 1.00 97.06 94 LYS A C 1
ATOM 757 O O . LYS A 1 94 ? -5.066 9.536 4.268 1.00 97.06 94 LYS A O 1
ATOM 762 N N . ALA A 1 95 ? -4.415 9.422 6.411 1.00 98.06 95 ALA A N 1
ATOM 763 C CA . ALA A 1 95 ? -4.515 7.970 6.475 1.00 98.06 95 ALA A CA 1
ATOM 764 C C . ALA A 1 95 ? -5.978 7.514 6.388 1.00 98.06 95 ALA A C 1
ATOM 766 O O . ALA A 1 95 ? -6.276 6.622 5.596 1.00 98.06 95 ALA A O 1
ATOM 767 N N . GLU A 1 96 ? -6.866 8.159 7.146 1.00 97.88 96 GLU A N 1
ATOM 768 C CA . GLU A 1 96 ? -8.310 7.929 7.136 1.00 97.88 96 GLU A CA 1
ATOM 769 C C . GLU A 1 96 ? -8.899 8.124 5.735 1.00 97.88 96 GLU A C 1
ATOM 771 O O . GLU A 1 96 ? -9.428 7.157 5.186 1.00 97.88 96 GLU A O 1
ATOM 776 N N . ASP A 1 97 ? -8.673 9.282 5.100 1.00 98.06 97 ASP A N 1
ATOM 777 C CA . ASP A 1 97 ? -9.156 9.577 3.738 1.00 98.06 97 ASP A CA 1
ATOM 778 C C . ASP A 1 97 ? -8.778 8.471 2.730 1.00 98.06 97 ASP A C 1
ATOM 780 O O . ASP A 1 97 ? -9.557 8.065 1.860 1.00 98.06 97 ASP A O 1
ATOM 784 N N . LEU A 1 98 ? -7.547 7.960 2.829 1.00 98.25 98 LEU A N 1
ATOM 785 C CA . LEU A 1 98 ? -7.049 6.919 1.931 1.00 98.25 98 LEU A CA 1
ATOM 786 C C . LEU A 1 98 ? -7.620 5.540 2.258 1.00 98.25 98 LEU A C 1
ATOM 788 O O . LEU A 1 98 ? -7.880 4.765 1.333 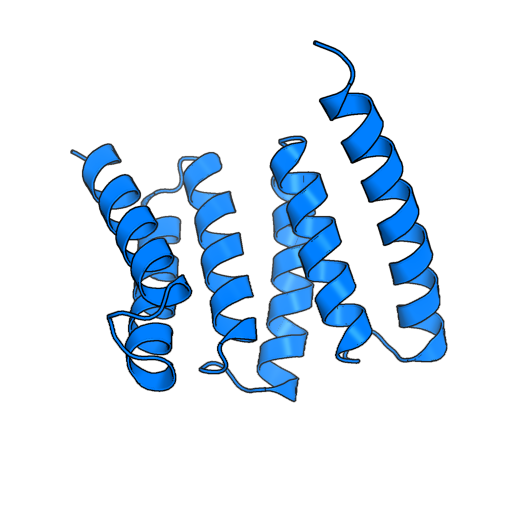1.00 98.25 98 LEU A O 1
ATOM 792 N N . TYR A 1 99 ? -7.802 5.209 3.537 1.00 98.50 99 TYR A N 1
ATOM 793 C CA . TYR A 1 99 ? -8.437 3.955 3.928 1.00 98.50 99 TYR A CA 1
ATOM 794 C C . TYR A 1 99 ? -9.913 3.927 3.542 1.00 98.50 99 TYR A C 1
ATOM 796 O O . TYR A 1 99 ? -10.367 2.885 3.078 1.00 98.50 99 TYR A O 1
ATOM 804 N N . GLU A 1 100 ? -10.639 5.039 3.658 1.00 98.31 100 GLU A N 1
ATOM 805 C CA . GLU A 1 100 ? -12.029 5.141 3.203 1.00 98.31 100 GLU A CA 1
ATOM 806 C C . GLU A 1 100 ? -12.131 4.924 1.692 1.00 98.31 100 GLU A C 1
ATOM 808 O O . GLU A 1 100 ? -12.856 4.029 1.247 1.00 98.31 100 GLU A O 1
ATOM 813 N N . ARG A 1 101 ? -11.315 5.641 0.903 1.00 97.94 101 ARG A N 1
ATOM 814 C CA . ARG A 1 101 ? -11.259 5.460 -0.560 1.00 97.94 101 ARG A CA 1
ATOM 815 C C . ARG A 1 101 ? -10.927 4.016 -0.944 1.00 97.94 101 ARG A C 1
ATOM 817 O O . ARG A 1 101 ? -11.520 3.462 -1.870 1.00 97.94 101 ARG A O 1
ATOM 824 N N . ALA A 1 102 ? -9.959 3.396 -0.267 1.00 98.06 102 ALA A N 1
ATOM 825 C CA . ALA A 1 102 ? -9.578 2.014 -0.544 1.00 98.06 102 ALA A CA 1
ATOM 826 C C . ALA A 1 102 ? -10.676 1.017 -0.135 1.00 98.06 102 ALA A C 1
ATOM 828 O O . ALA A 1 102 ? -10.925 0.058 -0.869 1.00 98.06 102 ALA A O 1
ATOM 829 N N . LEU A 1 103 ? -11.337 1.244 1.003 1.00 98.38 103 LEU A N 1
ATOM 830 C CA . LEU A 1 103 ? -12.403 0.392 1.519 1.00 98.38 103 LEU A CA 1
ATOM 831 C C . LEU A 1 103 ? -13.609 0.388 0.581 1.00 98.38 103 LEU A C 1
ATOM 833 O O . LEU A 1 103 ? -14.052 -0.694 0.201 1.00 98.38 103 LEU A O 1
ATOM 837 N N . GLU A 1 104 ? -14.076 1.560 0.145 1.00 98.12 104 GLU A N 1
ATOM 838 C CA . GLU A 1 104 ? -15.183 1.679 -0.814 1.00 98.12 104 GLU A CA 1
ATOM 839 C C . GLU A 1 104 ? -14.886 0.889 -2.098 1.00 98.12 104 GLU A C 1
ATOM 841 O O . GLU A 1 104 ? -15.694 0.073 -2.551 1.00 98.12 104 GLU A O 1
ATOM 846 N N . GLY A 1 105 ? -13.679 1.056 -2.649 1.00 97.94 105 GLY A N 1
ATOM 847 C CA . GLY A 1 105 ? -13.253 0.320 -3.834 1.00 97.94 105 GLY A CA 1
ATOM 848 C C . GLY A 1 105 ? -13.194 -1.195 -3.611 1.00 97.94 105 GLY A C 1
ATOM 849 O O . GLY A 1 105 ? -13.622 -1.967 -4.473 1.00 97.94 105 GLY A O 1
ATOM 850 N N . TYR A 1 106 ? -12.681 -1.648 -2.464 1.00 98.38 106 TYR A N 1
ATOM 851 C CA . TYR A 1 106 ? -12.584 -3.075 -2.166 1.00 98.38 106 TYR A CA 1
ATOM 852 C C . TYR A 1 106 ? -13.953 -3.708 -1.945 1.00 98.38 106 TYR A C 1
ATOM 854 O O . TYR A 1 106 ? -14.193 -4.802 -2.457 1.00 98.38 106 TYR A O 1
ATOM 862 N N . GLU A 1 107 ? -14.858 -3.029 -1.240 1.00 98.06 107 GLU A N 1
ATOM 863 C CA . GLU A 1 107 ? -16.236 -3.488 -1.072 1.00 98.06 107 GLU A CA 1
ATOM 864 C C . GLU A 1 107 ? -16.933 -3.635 -2.426 1.00 98.06 107 GLU A C 1
ATOM 866 O O . GLU A 1 107 ? -17.561 -4.666 -2.674 1.00 98.06 107 GLU A O 1
ATOM 871 N N . ALA A 1 108 ? -16.763 -2.659 -3.323 1.00 97.56 108 ALA A N 1
ATOM 872 C CA . ALA A 1 108 ? -17.369 -2.681 -4.649 1.00 97.56 108 ALA A CA 1
ATOM 873 C C . ALA A 1 108 ? -16.828 -3.805 -5.552 1.00 97.56 108 ALA A C 1
ATOM 875 O O . ALA A 1 108 ? -17.591 -4.394 -6.315 1.00 97.56 108 ALA A O 1
ATOM 876 N N . GLN A 1 109 ? -15.526 -4.105 -5.493 1.00 97.44 109 GLN A N 1
ATOM 877 C CA . GLN A 1 109 ? -14.892 -5.072 -6.405 1.00 97.44 109 GLN A CA 1
ATOM 878 C C . GLN A 1 109 ? -14.821 -6.500 -5.864 1.00 97.44 109 GLN A C 1
ATOM 880 O O . GLN A 1 109 ? -14.849 -7.454 -6.639 1.00 97.44 109 GLN A O 1
ATOM 885 N N . LEU A 1 110 ? -14.655 -6.658 -4.551 1.00 97.31 110 LEU A N 1
ATOM 886 C CA . LEU A 1 110 ? -14.343 -7.943 -3.917 1.00 97.31 110 LEU A CA 1
ATOM 887 C C . LEU A 1 110 ? -15.398 -8.373 -2.892 1.00 97.31 110 LEU A C 1
ATOM 889 O O . LEU A 1 110 ? -15.412 -9.536 -2.491 1.00 97.31 110 LEU A O 1
ATOM 893 N N . 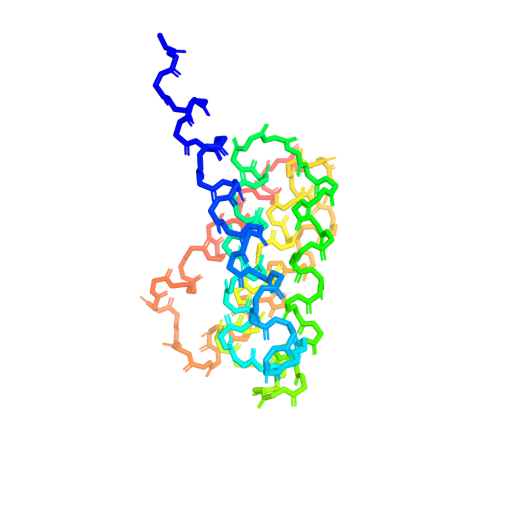GLY A 1 111 ? -16.272 -7.458 -2.467 1.00 97.56 111 GLY A N 1
ATOM 894 C CA . GLY A 1 111 ? -17.230 -7.683 -1.391 1.00 97.56 111 GLY A CA 1
ATOM 895 C C . GLY A 1 111 ? -16.639 -7.464 0.005 1.00 97.56 111 GLY A C 1
ATOM 896 O O . GLY A 1 111 ? -15.423 -7.393 0.203 1.00 97.56 111 GLY A O 1
ATOM 897 N N . LYS A 1 112 ? -17.533 -7.358 0.994 1.00 96.88 112 LYS A N 1
ATOM 898 C CA . LYS A 1 112 ? -17.211 -7.003 2.389 1.00 96.88 112 LYS A CA 1
ATOM 899 C C . LYS A 1 112 ? -16.391 -8.063 3.123 1.00 96.88 112 LYS A C 1
ATOM 901 O O . LYS A 1 112 ? -15.505 -7.722 3.899 1.00 96.88 112 LYS A O 1
ATOM 906 N N . ASP A 1 113 ? -16.641 -9.335 2.821 1.00 96.88 113 ASP A N 1
ATOM 907 C CA . ASP A 1 113 ? -16.001 -10.470 3.497 1.00 96.88 113 ASP A CA 1
ATOM 908 C C . ASP A 1 113 ? -14.627 -10.827 2.912 1.00 96.88 113 ASP A C 1
ATOM 910 O O . ASP A 1 113 ? -13.928 -11.712 3.413 1.00 96.88 113 ASP A O 1
ATOM 914 N N . HIS A 1 114 ? -14.210 -10.160 1.833 1.00 97.69 114 HIS A N 1
ATOM 915 C CA . HIS A 1 114 ? -12.910 -10.421 1.240 1.00 97.69 114 HIS A CA 1
ATOM 916 C C . HIS A 1 114 ? -11.783 -9.921 2.153 1.00 97.69 114 HIS A C 1
ATOM 918 O O . HIS A 1 114 ? -11.815 -8.803 2.665 1.00 97.69 114 HIS A O 1
ATOM 924 N N . ARG A 1 115 ? -10.717 -10.721 2.285 1.00 97.00 115 ARG A N 1
ATOM 925 C CA . ARG A 1 115 ? -9.590 -10.458 3.199 1.00 97.00 115 ARG A CA 1
ATOM 926 C C . ARG A 1 115 ? -9.017 -9.037 3.095 1.00 97.00 115 ARG A C 1
ATOM 928 O O . ARG A 1 115 ? -8.734 -8.418 4.116 1.00 97.00 115 ARG A O 1
ATOM 935 N N . ARG A 1 116 ? -8.826 -8.521 1.873 1.00 9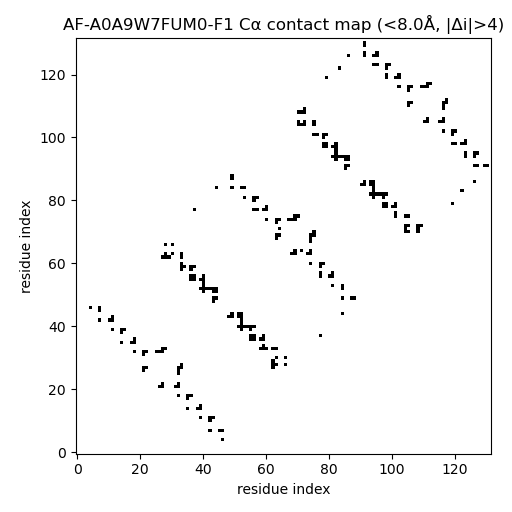5.19 116 ARG A N 1
ATOM 936 C CA . ARG A 1 116 ? -8.311 -7.149 1.664 1.00 95.19 116 ARG A CA 1
ATOM 937 C C . ARG A 1 116 ? -9.286 -6.083 2.172 1.00 95.19 116 ARG A C 1
ATOM 939 O O . ARG A 1 116 ? -8.849 -5.107 2.768 1.00 95.19 116 ARG A O 1
ATOM 946 N N . THR A 1 117 ? -10.584 -6.295 1.978 1.00 97.88 117 THR A N 1
ATOM 947 C CA . THR A 1 117 ? -11.641 -5.400 2.456 1.00 97.88 117 THR A CA 1
ATOM 948 C C . THR A 1 117 ? -11.652 -5.364 3.979 1.00 97.88 117 THR A C 1
ATOM 950 O O . THR A 1 117 ? -11.595 -4.292 4.575 1.00 97.88 117 THR A O 1
ATOM 953 N N . THR A 1 118 ? -11.604 -6.538 4.616 1.00 97.94 118 THR A N 1
ATOM 954 C CA . THR A 1 118 ? -11.578 -6.643 6.081 1.00 97.94 118 THR A CA 1
ATOM 955 C C . THR A 1 118 ? -10.317 -6.026 6.690 1.00 97.94 118 THR A C 1
ATOM 957 O O . THR A 1 118 ? -10.400 -5.372 7.724 1.00 97.94 118 THR A O 1
ATOM 960 N N . GLU A 1 119 ? -9.155 -6.188 6.047 1.00 97.62 119 GLU A N 1
ATOM 961 C CA . GLU A 1 119 ? -7.895 -5.570 6.489 1.00 97.62 119 GLU A CA 1
ATOM 962 C C . GLU A 1 119 ? -7.961 -4.039 6.383 1.00 97.62 119 GLU A C 1
ATOM 964 O O . GLU A 1 119 ? -7.587 -3.333 7.318 1.00 97.62 119 GLU A O 1
ATOM 969 N N . CYS A 1 120 ? -8.502 -3.516 5.278 1.00 97.62 120 CYS A N 1
ATOM 970 C CA . CYS A 1 120 ? -8.682 -2.079 5.089 1.00 97.62 120 CYS A CA 1
ATOM 971 C C . CYS A 1 120 ? -9.633 -1.483 6.138 1.00 97.62 120 CYS A C 1
ATOM 973 O O . CYS A 1 120 ? -9.319 -0.459 6.743 1.00 97.62 120 CYS A O 1
ATOM 975 N N . ALA A 1 121 ? -10.749 -2.162 6.422 1.00 98.12 121 ALA A N 1
ATOM 976 C CA . ALA A 1 121 ? -11.691 -1.753 7.462 1.00 98.12 121 ALA A CA 1
ATOM 977 C C . ALA A 1 121 ? -11.050 -1.754 8.861 1.00 98.12 121 ALA A C 1
ATOM 979 O O . ALA A 1 121 ? -11.293 -0.852 9.661 1.00 98.12 121 ALA A O 1
ATOM 980 N N . GLN A 1 122 ? -10.200 -2.740 9.167 1.00 98.00 122 GLN A N 1
ATOM 981 C CA . GLN A 1 122 ? -9.444 -2.767 10.423 1.00 98.00 122 GLN A CA 1
ATOM 982 C C . GLN A 1 122 ? -8.489 -1.575 10.535 1.00 98.00 122 GLN A C 1
ATOM 984 O O . GLN A 1 122 ? -8.471 -0.916 11.573 1.00 98.00 122 GLN A O 1
ATOM 989 N N . ASN A 1 123 ? -7.743 -1.260 9.472 1.00 97.31 123 ASN A N 1
ATOM 990 C CA . ASN A 1 123 ? -6.831 -0.114 9.461 1.00 97.31 123 ASN A CA 1
ATOM 991 C C . ASN A 1 123 ? -7.571 1.219 9.646 1.00 97.31 123 ASN A C 1
ATOM 993 O O . ASN A 1 123 ? -7.112 2.062 10.418 1.00 97.31 123 ASN A O 1
ATOM 997 N N . LEU A 1 124 ? -8.736 1.378 9.008 1.00 97.69 124 LEU A N 1
ATOM 998 C CA . LEU A 1 124 ? -9.610 2.538 9.200 1.00 97.69 124 LEU A CA 1
ATOM 999 C C . LEU A 1 124 ? -10.066 2.663 10.661 1.00 97.69 124 LEU A C 1
ATOM 1001 O O . LEU A 1 124 ? -9.876 3.710 11.278 1.00 97.69 124 LEU A O 1
ATOM 1005 N N . ASN A 1 125 ? -10.567 1.573 11.250 1.00 96.94 125 ASN A N 1
ATOM 1006 C CA . ASN A 1 125 ? -10.994 1.548 12.652 1.00 96.94 125 ASN A CA 1
ATOM 1007 C C . ASN A 1 125 ? -9.849 1.908 13.615 1.00 96.94 125 ASN A C 1
ATOM 1009 O O . ASN A 1 125 ? -10.055 2.661 14.569 1.00 96.94 125 ASN A O 1
ATOM 1013 N N . TYR A 1 126 ? -8.636 1.396 13.374 1.00 95.12 126 TYR A N 1
ATOM 1014 C CA . TYR A 1 126 ? -7.463 1.748 14.178 1.00 95.12 126 TYR A CA 1
ATOM 1015 C C . TYR A 1 126 ? -7.113 3.234 14.062 1.00 95.12 126 TYR A C 1
ATOM 1017 O O . TYR A 1 126 ? -6.860 3.877 15.086 1.00 95.12 126 TYR A O 1
ATOM 1025 N N . CYS A 1 127 ? -7.161 3.789 12.850 1.00 94.62 127 CYS A N 1
ATOM 1026 C CA . CYS A 1 127 ? -6.951 5.213 12.594 1.00 94.62 127 CYS A CA 1
ATOM 1027 C C . CYS A 1 127 ? -7.926 6.079 13.398 1.00 94.62 127 CYS A C 1
ATOM 1029 O O . CYS A 1 127 ? -7.496 6.865 14.244 1.00 94.62 127 CYS A O 1
ATOM 1031 N N . GLN A 1 128 ? -9.223 5.815 13.250 1.00 93.50 128 GLN A N 1
ATOM 1032 C CA . GLN A 1 128 ? -10.295 6.535 13.942 1.00 93.50 128 GLN A CA 1
ATOM 1033 C C . GLN A 1 128 ? -10.231 6.395 15.465 1.00 93.50 128 GLN A C 1
ATOM 1035 O O . GLN A 1 128 ? -10.596 7.312 16.200 1.00 93.50 128 GLN A O 1
ATOM 1040 N N . SER A 1 129 ? -9.778 5.243 15.969 1.00 93.19 129 SER A N 1
ATOM 1041 C CA . SER A 1 129 ? -9.621 5.027 17.411 1.00 93.19 129 SER A CA 1
ATOM 1042 C C . SER A 1 129 ? -8.452 5.807 18.014 1.00 93.19 129 SER A C 1
ATOM 1044 O O . SER A 1 129 ? -8.505 6.149 19.188 1.00 93.19 129 SER A O 1
ATOM 1046 N N . THR A 1 130 ? -7.425 6.110 17.217 1.00 90.00 130 THR A N 1
ATOM 1047 C CA . THR A 1 130 ? -6.212 6.815 17.665 1.00 90.00 130 THR A CA 1
ATOM 1048 C C . THR A 1 130 ? -6.418 8.335 17.733 1.00 90.00 130 THR A C 1
ATOM 1050 O O . THR A 1 130 ? -5.654 9.035 18.390 1.00 90.00 130 THR A O 1
ATOM 1053 N N . GLN A 1 131 ? -7.460 8.854 17.079 1.00 76.19 131 GLN A N 1
ATOM 1054 C CA . GLN A 1 131 ? -7.842 10.272 17.102 1.00 76.19 131 GLN A CA 1
ATOM 1055 C C . GLN A 1 131 ? -8.808 10.642 18.247 1.00 76.19 131 GLN A C 1
ATOM 1057 O O . GLN A 1 131 ? -9.146 11.818 18.380 1.00 76.19 131 GLN A O 1
ATOM 1062 N N . LYS A 1 132 ? -9.271 9.667 19.043 1.00 70.19 132 LYS A N 1
ATOM 1063 C CA . LYS A 1 132 ? -10.158 9.874 20.204 1.00 70.19 132 LYS A CA 1
ATOM 1064 C C . LYS A 1 132 ? -9.363 10.038 21.492 1.00 70.19 132 LYS A C 1
ATOM 1066 O O . LYS A 1 132 ? -9.786 10.884 22.309 1.00 70.19 132 LYS A O 1
#

Solvent-accessible surface area (backbone atoms only — not comparable to full-atom values): 6564 Å² total; per-residue (Å²): 143,59,65,69,59,57,53,43,55,53,49,42,56,52,37,54,54,50,37,56,52,34,37,73,76,62,32,70,65,31,69,71,30,29,52,38,29,40,50,42,13,50,42,30,43,76,73,67,39,47,68,60,13,47,54,26,25,52,55,22,28,58,31,30,36,72,76,63,31,70,62,29,71,71,24,27,48,28,39,36,52,45,13,52,44,30,43,76,69,69,39,42,69,63,12,37,60,28,20,51,58,24,29,56,34,28,36,75,72,62,32,66,87,30,70,70,22,46,50,32,50,50,53,34,51,52,41,61,60,73,76,110

Nearest PDB structures (foldseek):
  3edt-assembly2_D  TM=8.802E-01  e=5.406E-08  Homo sapiens
  7aie-assembly4_D  TM=8.765E-01  e=9.256E-08  Homo sapiens
  3edt-assembly1_B  TM=8.685E-01  e=1.369E-07  Homo sapiens
  3ceq-assembly1_A  TM=8.563E-01  e=1.927E-07  Homo sapiens
  6f9i-assembly1_A  TM=9.287E-01  e=6.230E-07  Mus musculus

Sequence (132 aa):
MLSGKGEYEEAKECYEKVLAGKMKVRGEDHRETLYTLNNLGGVYFKMGNYEKAMENFKRGLQGREKFFGESHPDTLTSIMNIGNVYYRSNDYGKAEDLYERALEGYEAQLGKDHRRTTECAQNLNYCQSTQK

Organism: NCBI:txid1714387